Protein AF-A0A344UH27-F1 (afdb_monomer)

Secondary structure (DSSP, 8-state):
--HHHHHHHHTB------SS-PPTT--EEEEEEEEEEEEEEEEEEE---EEEETTEEE---EEEEEEEEEEEEEEEEEEESSEEEEE-SS-EEEEEGGGEEEEEE-SSSEEEEEETT-SSPPEEEESSS-HHHHHHHHHHHHTT--SSSBPPTTB-------SS-------B-

Organism: NCBI:txid2202141

Nearest PDB structures (foldseek):
  3peg-assembly1_A  TM=6.313E-01  e=7.452E-03  Homo sapiens
  3b07-assembly1_C  TM=1.790E-01  e=3.574E+00  Staphylococcus aureus subsp. aureus Mu50
  7vnj-assembly1_A  TM=1.643E-01  e=6.143E+00  Clostridioides difficile

Radius of gyration: 22.39 Å; Cα contacts (8 Å, |Δi|>4): 327; chains: 1; bounding box: 46×33×79 Å

Structure (mmCIF, N/CA/C/O backbone):
data_AF-A0A344UH27-F1
#
_entry.id   AF-A0A344UH27-F1
#
loop_
_atom_site.group_PDB
_atom_site.id
_atom_site.type_symbol
_atom_site.label_atom_id
_atom_site.label_alt_id
_atom_site.label_comp_id
_atom_site.label_asym_id
_atom_site.label_entity_id
_atom_site.label_seq_id
_atom_site.pdbx_PDB_ins_code
_atom_site.Cartn_x
_atom_site.Cartn_y
_atom_site.Cartn_z
_atom_site.occupancy
_atom_site.B_iso_or_equiv
_atom_site.auth_seq_id
_atom_site.auth_comp_id
_atom_site.auth_asym_id
_atom_site.auth_atom_id
_atom_site.pdbx_PDB_model_num
ATOM 1 N N . MET A 1 1 ? 10.523 -4.239 15.781 1.00 58.16 1 MET A N 1
ATOM 2 C CA . MET A 1 1 ? 9.046 -4.277 15.865 1.00 58.16 1 MET A CA 1
ATOM 3 C C . MET A 1 1 ? 8.554 -3.457 17.059 1.00 58.16 1 MET A C 1
ATOM 5 O O . MET A 1 1 ? 8.212 -4.021 18.090 1.00 58.16 1 MET A O 1
ATOM 9 N N . CYS A 1 2 ? 8.537 -2.127 16.939 1.00 78.56 2 CYS A N 1
ATOM 10 C CA . CYS A 1 2 ? 7.978 -1.240 17.974 1.00 78.56 2 CYS A CA 1
ATOM 11 C C . CYS A 1 2 ? 6.487 -0.937 17.746 1.00 78.56 2 CYS A C 1
ATOM 13 O O . CYS A 1 2 ? 5.779 -0.662 18.706 1.00 78.56 2 CYS A O 1
ATOM 15 N N . TYR A 1 3 ? 6.005 -1.063 16.502 1.00 88.25 3 TYR A N 1
ATOM 16 C CA . TYR A 1 3 ? 4.641 -0.698 16.105 1.00 88.25 3 TYR A CA 1
ATOM 17 C C . TYR A 1 3 ? 3.557 -1.478 16.863 1.00 88.25 3 TYR A C 1
ATOM 19 O O . TYR A 1 3 ? 2.776 -0.885 17.592 1.00 88.25 3 TYR A O 1
ATOM 27 N N . PHE A 1 4 ? 3.532 -2.813 16.771 1.00 88.44 4 PHE A N 1
ATOM 28 C CA . PHE A 1 4 ? 2.490 -3.606 17.441 1.00 88.44 4 PHE A CA 1
ATOM 29 C C . PHE A 1 4 ? 2.548 -3.517 18.969 1.00 88.44 4 PHE A C 1
ATOM 31 O O . PHE A 1 4 ? 1.508 -3.521 19.615 1.00 88.44 4 PHE A O 1
ATOM 38 N N . ARG A 1 5 ? 3.746 -3.347 19.548 1.00 87.62 5 ARG A N 1
ATOM 39 C CA . ARG A 1 5 ? 3.885 -3.069 20.984 1.00 87.62 5 ARG A CA 1
ATOM 40 C C . ARG A 1 5 ? 3.251 -1.725 21.349 1.00 87.62 5 ARG A C 1
ATOM 42 O O . ARG A 1 5 ? 2.595 -1.631 22.375 1.00 87.62 5 ARG A O 1
ATOM 49 N N . GLN A 1 6 ? 3.438 -0.694 20.525 1.00 89.44 6 GLN A N 1
ATOM 50 C CA . GLN A 1 6 ? 2.772 0.590 20.724 1.00 89.44 6 GLN A CA 1
ATOM 51 C C . GLN A 1 6 ? 1.252 0.431 20.645 1.00 89.44 6 GLN A C 1
ATOM 53 O O . GLN A 1 6 ? 0.578 0.900 21.550 1.00 89.44 6 GLN A O 1
ATOM 58 N N . VAL A 1 7 ? 0.743 -0.271 19.628 1.00 91.12 7 VAL A N 1
ATOM 59 C CA . VAL A 1 7 ? -0.697 -0.512 19.440 1.00 91.12 7 VAL A CA 1
ATOM 60 C C . VAL A 1 7 ? -1.316 -1.247 20.631 1.00 91.12 7 VAL A C 1
ATOM 62 O O . VAL A 1 7 ? -2.374 -0.842 21.109 1.00 91.12 7 VAL A O 1
ATOM 65 N N . ASP A 1 8 ? -0.658 -2.293 21.141 1.00 88.62 8 ASP A N 1
ATOM 66 C CA . ASP A 1 8 ? -1.153 -3.025 22.312 1.00 88.62 8 ASP A CA 1
ATOM 67 C C . ASP A 1 8 ? -1.111 -2.161 23.583 1.00 88.62 8 ASP A C 1
ATOM 69 O O . ASP A 1 8 ? -2.087 -2.118 24.331 1.00 88.62 8 ASP A O 1
ATOM 73 N N . ASN A 1 9 ? -0.040 -1.381 23.780 1.00 89.19 9 ASN A N 1
ATOM 74 C CA . ASN A 1 9 ? 0.083 -0.465 24.916 1.00 89.19 9 ASN A CA 1
ATOM 75 C C . ASN A 1 9 ? -0.977 0.648 24.898 1.00 89.19 9 ASN A C 1
ATOM 77 O O . ASN A 1 9 ? -1.538 0.974 25.941 1.00 89.19 9 ASN A O 1
ATOM 81 N N . SER A 1 10 ? -1.246 1.251 23.735 1.00 91.94 10 SER A N 1
ATOM 82 C CA . SER A 1 10 ? -2.253 2.310 23.588 1.00 91.94 10 SER A CA 1
ATOM 83 C C . SER A 1 10 ? -3.673 1.779 23.431 1.00 91.94 10 SER A C 1
ATOM 85 O O . SER A 1 10 ? -4.604 2.581 23.386 1.00 91.94 10 SER A O 1
ATOM 87 N N . ARG A 1 11 ? -3.847 0.455 23.309 1.00 92.94 11 ARG A N 1
ATOM 88 C CA . ARG A 1 11 ? -5.125 -0.202 22.985 1.00 92.94 11 ARG A CA 1
ATOM 89 C C . ARG A 1 11 ? -5.796 0.392 21.742 1.00 92.94 11 ARG A C 1
ATOM 91 O O . ARG A 1 11 ? -7.018 0.401 21.618 1.00 92.94 11 ARG A O 1
ATOM 98 N N . ALA A 1 12 ? -4.989 0.901 20.816 1.00 93.38 12 ALA A N 1
ATOM 99 C CA . ALA A 1 12 ? -5.460 1.566 19.613 1.00 93.38 12 ALA A CA 1
ATOM 100 C C . ALA A 1 12 ? -4.374 1.608 18.540 1.00 93.38 12 ALA A C 1
ATOM 102 O O . ALA A 1 12 ? -3.212 1.892 18.838 1.00 93.38 12 ALA A O 1
ATOM 103 N N . PHE A 1 13 ? -4.768 1.400 17.287 1.00 93.88 13 PHE A N 1
ATOM 104 C CA . PHE A 1 13 ? -3.965 1.778 16.134 1.00 93.88 13 PHE A CA 1
ATOM 105 C C . PHE A 1 13 ? -3.741 3.298 16.123 1.00 93.88 13 PHE A C 1
ATOM 107 O O . PHE A 1 13 ? -4.604 4.056 16.589 1.00 93.88 13 PHE A O 1
ATOM 114 N N . PRO A 1 14 ? -2.590 3.764 15.606 1.00 91.81 14 PRO A N 1
ATOM 115 C CA . PRO A 1 14 ? -2.378 5.188 15.400 1.00 91.81 14 PRO A CA 1
ATOM 116 C C . PRO A 1 14 ? -3.461 5.747 14.474 1.00 91.81 14 PRO A C 1
ATOM 118 O O . PRO A 1 14 ? -4.012 5.027 13.647 1.00 91.81 14 PRO A O 1
ATOM 121 N N . ASP A 1 15 ? -3.756 7.032 14.638 1.00 91.88 15 ASP A N 1
ATOM 122 C CA . ASP A 1 15 ? -4.641 7.782 13.748 1.00 91.88 15 ASP A CA 1
ATOM 123 C C . ASP A 1 15 ? -3.782 8.781 12.979 1.00 91.88 15 ASP A C 1
ATOM 125 O O . ASP A 1 15 ? -3.621 9.939 13.369 1.00 91.88 15 ASP A O 1
ATOM 129 N N . VAL A 1 16 ? -3.082 8.263 11.970 1.00 94.62 16 VAL A N 1
ATOM 130 C CA . VAL A 1 16 ? -2.138 9.050 11.175 1.00 94.62 16 VAL A CA 1
ATOM 131 C C . VAL A 1 16 ? -2.943 9.989 10.272 1.00 94.62 16 VAL A C 1
ATOM 133 O O . VAL A 1 16 ? -3.790 9.506 9.520 1.00 94.62 16 VAL A O 1
ATOM 136 N N . PRO A 1 17 ? -2.710 11.314 10.308 1.00 94.31 17 PRO A N 1
ATOM 137 C CA . PRO A 1 17 ? -3.395 12.239 9.416 1.00 94.31 17 PRO A CA 1
ATOM 138 C C . PRO A 1 17 ? -2.892 12.028 7.986 1.00 94.31 17 PRO A C 1
ATOM 140 O O . PRO A 1 17 ? -1.739 12.317 7.687 1.00 94.31 17 PRO A O 1
ATOM 143 N N . LEU A 1 18 ? -3.755 11.521 7.106 1.00 95.62 18 LEU A N 1
ATOM 144 C CA . LEU A 1 18 ? -3.414 11.254 5.708 1.00 95.62 18 LEU A CA 1
ATOM 145 C C . LEU A 1 18 ? -4.028 12.316 4.785 1.00 95.62 18 LEU A C 1
ATOM 147 O O . LEU A 1 18 ? -5.160 12.744 5.025 1.00 95.62 18 LEU A O 1
ATOM 151 N N . PRO A 1 19 ? -3.357 12.693 3.681 1.00 94.75 19 PRO A N 1
ATOM 152 C CA . PRO A 1 19 ? -3.883 13.609 2.665 1.00 94.75 19 PRO A CA 1
ATOM 153 C C . PRO A 1 19 ? -4.924 12.919 1.759 1.00 94.75 19 PRO A C 1
ATOM 155 O O . PRO A 1 19 ? -4.830 12.925 0.531 1.00 94.75 19 PRO A O 1
ATOM 158 N N . LEU A 1 20 ? -5.919 12.277 2.369 1.00 94.50 20 LEU A N 1
ATOM 159 C CA . LEU A 1 20 ? -6.963 11.500 1.713 1.00 94.50 20 LEU A CA 1
ATOM 160 C C . LEU A 1 20 ? -8.343 11.973 2.161 1.00 94.50 20 LEU A C 1
ATOM 162 O O . LEU A 1 20 ? -8.575 12.282 3.326 1.00 94.50 20 LEU A O 1
ATOM 166 N N . ASN A 1 21 ? -9.303 11.921 1.239 1.00 94.31 21 ASN A N 1
ATOM 167 C CA . ASN A 1 21 ? -10.713 12.019 1.599 1.00 94.31 21 ASN A CA 1
ATOM 168 C C . ASN A 1 21 ? -11.149 10.695 2.241 1.00 94.31 21 ASN A C 1
ATOM 170 O O . ASN A 1 21 ? -11.414 9.71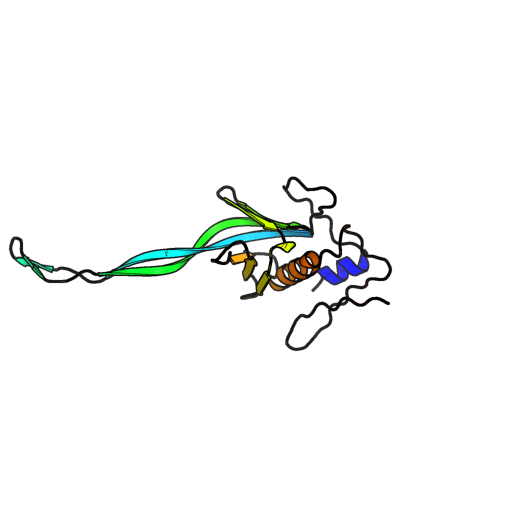4 1.530 1.00 94.31 21 ASN A O 1
ATOM 174 N N . MET A 1 22 ? -11.166 10.673 3.573 1.00 93.88 22 MET A N 1
ATOM 175 C CA . MET A 1 22 ? -11.478 9.495 4.383 1.00 93.88 22 MET A CA 1
ATOM 176 C C . MET A 1 22 ? -12.958 9.115 4.270 1.00 93.88 22 MET A C 1
ATOM 178 O O . MET A 1 22 ? -13.846 9.968 4.274 1.00 93.88 22 MET A O 1
ATOM 182 N N . GLN A 1 23 ? -13.226 7.819 4.146 1.00 91.62 23 GLN A N 1
ATOM 183 C CA . GLN A 1 23 ? -14.573 7.257 4.186 1.00 91.62 23 GLN A CA 1
ATOM 184 C C . GLN A 1 23 ? -15.068 7.137 5.634 1.00 91.62 23 GLN A C 1
ATOM 186 O O . GLN A 1 23 ? -14.288 7.157 6.583 1.00 91.62 23 GLN A O 1
ATOM 191 N N . ALA A 1 24 ? -16.377 6.957 5.820 1.00 89.69 24 ALA A N 1
ATOM 192 C CA . ALA A 1 24 ? -16.934 6.699 7.146 1.00 89.69 24 ALA A CA 1
ATOM 193 C C . ALA A 1 24 ? -16.289 5.448 7.780 1.00 89.69 24 ALA A C 1
ATOM 195 O O . ALA A 1 24 ? -16.194 4.395 7.137 1.00 89.69 24 ALA A O 1
ATOM 196 N N . GLY A 1 25 ? -15.822 5.574 9.027 1.00 89.81 25 GLY A N 1
ATOM 197 C CA . GLY A 1 25 ? -15.101 4.512 9.747 1.00 89.81 25 GLY A CA 1
ATOM 198 C C . GLY A 1 25 ? -13.738 4.145 9.141 1.00 89.81 25 GLY A C 1
ATOM 199 O O . GLY A 1 25 ? -13.204 3.075 9.423 1.00 89.81 25 GLY A O 1
ATOM 200 N N . GLU A 1 26 ? -13.200 4.972 8.243 1.00 94.56 26 GLU A N 1
ATOM 201 C CA . GLU A 1 26 ? -11.828 4.846 7.757 1.00 94.56 26 GLU A CA 1
ATOM 202 C C . GLU A 1 26 ? -10.895 5.665 8.653 1.00 94.56 26 GLU A C 1
ATOM 204 O O . GLU A 1 26 ? -11.194 6.819 8.959 1.00 94.56 26 GLU A O 1
ATOM 209 N N . PHE A 1 27 ? -9.759 5.092 9.043 1.00 95.12 27 PHE A N 1
ATOM 210 C CA . PHE A 1 27 ? -8.712 5.790 9.792 1.00 95.12 27 PHE A CA 1
ATOM 211 C C . PHE A 1 27 ? -7.332 5.508 9.195 1.00 95.12 27 PHE A C 1
ATOM 213 O O . PHE A 1 27 ? -7.116 4.482 8.538 1.00 95.12 27 PHE A O 1
ATOM 220 N N . GLY A 1 28 ? -6.410 6.452 9.373 1.00 95.94 28 GLY A N 1
ATOM 221 C CA . GLY A 1 28 ? -5.063 6.360 8.818 1.00 95.94 28 GLY A CA 1
ATOM 222 C C . GLY A 1 28 ? -4.153 5.519 9.701 1.00 95.94 28 GLY A C 1
ATOM 223 O O . GLY A 1 28 ? -4.102 5.721 10.906 1.00 95.94 28 GLY A O 1
ATOM 224 N N . VAL A 1 29 ? -3.421 4.581 9.105 1.00 95.38 29 VAL A N 1
ATOM 225 C CA . VAL A 1 29 ? -2.593 3.597 9.823 1.00 95.38 29 VAL A CA 1
ATOM 226 C C . VAL A 1 29 ? -1.113 3.947 9.723 1.00 95.38 29 VAL A C 1
ATOM 228 O O . VAL A 1 29 ? -0.388 3.877 10.717 1.00 95.38 29 VAL A O 1
ATOM 231 N N . ILE A 1 30 ? -0.652 4.280 8.515 1.00 95.50 30 ILE A N 1
ATOM 232 C CA . ILE A 1 30 ? 0.735 4.659 8.242 1.00 95.50 30 ILE A CA 1
ATOM 233 C C . ILE A 1 30 ? 0.831 5.433 6.924 1.00 95.50 30 ILE A C 1
ATOM 235 O O . ILE A 1 30 ? 0.097 5.165 5.971 1.00 95.50 30 ILE A O 1
ATOM 239 N N . GLU A 1 31 ? 1.768 6.371 6.878 1.00 96.12 31 GLU A N 1
ATOM 240 C CA . GLU A 1 31 ? 2.233 7.041 5.667 1.00 96.12 31 GLU A CA 1
ATOM 241 C C . GLU A 1 31 ? 3.726 6.755 5.510 1.00 96.12 31 GLU A C 1
ATOM 243 O O . GLU A 1 31 ? 4.478 6.785 6.487 1.00 96.12 31 GLU A O 1
ATOM 248 N N . THR A 1 32 ? 4.167 6.450 4.293 1.00 95.94 32 THR A N 1
ATOM 249 C CA . THR A 1 32 ? 5.590 6.266 4.003 1.00 95.94 32 THR A CA 1
ATOM 250 C C . THR A 1 32 ? 5.920 6.691 2.578 1.00 95.94 32 THR A C 1
ATOM 252 O O . THR A 1 32 ? 5.115 6.496 1.663 1.00 95.94 32 THR A O 1
ATOM 255 N N . GLY A 1 33 ? 7.109 7.263 2.379 1.00 96.75 33 GLY A N 1
ATOM 256 C CA . GLY A 1 33 ? 7.639 7.533 1.046 1.00 96.75 33 GLY A CA 1
ATOM 257 C C . GLY A 1 33 ? 7.803 6.230 0.265 1.00 96.75 33 GLY A C 1
ATOM 258 O O . GLY A 1 33 ? 8.330 5.245 0.789 1.00 96.75 33 GLY A O 1
ATOM 259 N N . ALA A 1 34 ? 7.328 6.214 -0.978 1.00 97.06 34 ALA A N 1
ATOM 260 C CA . ALA A 1 34 ? 7.338 5.024 -1.811 1.00 97.06 34 ALA A CA 1
ATOM 261 C C . ALA A 1 34 ? 7.600 5.332 -3.289 1.00 97.06 34 ALA A C 1
ATOM 263 O O . ALA A 1 34 ? 7.137 6.335 -3.832 1.00 97.06 34 ALA A O 1
ATOM 264 N N . THR A 1 35 ? 8.255 4.397 -3.966 1.00 97.06 35 THR A N 1
ATOM 265 C CA . THR A 1 35 ? 8.360 4.348 -5.423 1.00 97.06 35 THR A CA 1
ATOM 266 C C . THR A 1 35 ? 7.466 3.236 -5.946 1.00 97.06 35 THR A C 1
ATOM 268 O O . THR A 1 35 ? 7.526 2.086 -5.502 1.00 97.06 35 THR A O 1
ATOM 271 N N . LEU A 1 36 ? 6.619 3.579 -6.911 1.00 96.31 36 LEU A N 1
ATOM 272 C CA . LEU A 1 36 ? 5.791 2.627 -7.626 1.00 96.31 36 LEU A CA 1
ATOM 273 C C . LEU A 1 36 ? 6.556 2.083 -8.832 1.00 96.31 36 LEU A C 1
ATOM 275 O O . LEU A 1 36 ? 6.924 2.837 -9.731 1.00 96.31 36 LEU A O 1
ATOM 279 N N . TYR A 1 37 ? 6.647 0.765 -8.925 1.00 94.81 37 TYR A N 1
ATOM 280 C CA . TYR A 1 37 ? 7.172 0.045 -10.074 1.00 94.81 37 TYR A CA 1
ATOM 281 C C . TYR A 1 37 ? 6.076 -0.748 -10.788 1.00 94.81 37 TYR A C 1
ATOM 283 O O . TYR A 1 37 ? 5.040 -1.119 -10.226 1.00 94.81 37 TYR A O 1
ATOM 291 N N . GLY A 1 38 ? 6.322 -1.032 -12.061 1.00 90.88 38 GLY A N 1
ATOM 292 C CA . GLY A 1 38 ? 5.538 -1.995 -12.820 1.00 90.88 38 GLY A CA 1
ATOM 293 C C . GLY A 1 38 ? 6.263 -2.447 -14.076 1.00 90.88 38 GLY A C 1
ATOM 294 O O . GLY A 1 38 ? 7.216 -1.812 -14.533 1.00 90.88 38 GLY A O 1
ATOM 295 N N . TYR A 1 39 ? 5.798 -3.559 -14.632 1.00 87.38 39 TYR A N 1
ATOM 296 C CA . TYR A 1 39 ? 6.354 -4.107 -15.859 1.00 87.38 39 TYR A CA 1
ATOM 297 C C . TYR A 1 39 ? 5.927 -3.273 -17.068 1.00 87.38 39 TYR A C 1
ATOM 299 O O . TYR A 1 39 ? 4.743 -2.978 -17.262 1.00 87.38 39 TYR A O 1
ATOM 307 N N . ARG A 1 40 ? 6.902 -2.888 -17.891 1.00 83.38 40 ARG A N 1
ATOM 308 C CA . ARG A 1 40 ? 6.682 -2.277 -19.203 1.00 83.38 40 ARG A CA 1
ATOM 309 C C . ARG A 1 40 ? 7.487 -3.022 -20.258 1.00 83.38 40 ARG A C 1
ATOM 311 O O . ARG A 1 40 ? 8.630 -3.403 -20.018 1.00 83.38 40 ARG A O 1
ATOM 318 N N . LYS A 1 41 ? 6.906 -3.148 -21.452 1.00 82.50 41 LYS A N 1
ATOM 319 C CA . LYS A 1 41 ? 7.620 -3.656 -22.625 1.00 82.50 41 LYS A CA 1
ATOM 320 C C . LYS A 1 41 ? 8.713 -2.674 -23.026 1.00 82.50 41 LYS A C 1
ATOM 322 O O . LYS A 1 41 ? 8.420 -1.534 -23.387 1.00 82.50 41 LYS A O 1
ATOM 327 N N . GLN A 1 42 ? 9.955 -3.133 -23.007 1.00 81.25 42 GLN A N 1
ATOM 328 C CA . GLN A 1 42 ? 11.106 -2.440 -23.567 1.00 81.25 42 GLN A CA 1
ATOM 329 C C . GLN A 1 42 ? 11.546 -3.165 -24.839 1.00 81.25 42 GLN A C 1
ATOM 331 O O . GLN A 1 42 ? 11.612 -4.392 -24.887 1.00 81.25 42 GLN A O 1
ATOM 336 N N . SER A 1 43 ? 11.780 -2.402 -25.906 1.00 80.94 43 SER A N 1
ATOM 337 C CA . SER A 1 43 ? 12.242 -2.935 -27.186 1.00 80.94 43 SER A CA 1
ATOM 338 C C . SER A 1 43 ? 13.681 -2.526 -27.433 1.00 80.94 43 SER A C 1
ATOM 340 O O . SER A 1 43 ? 13.991 -1.338 -27.380 1.00 80.94 43 SER A O 1
ATOM 342 N N . TYR A 1 44 ? 14.512 -3.489 -27.807 1.00 80.00 44 TYR A N 1
ATOM 343 C CA . TYR A 1 44 ? 15.881 -3.249 -28.239 1.00 80.00 44 TYR A CA 1
ATOM 344 C C . TYR A 1 44 ? 16.058 -3.750 -29.663 1.00 80.00 44 TYR A C 1
ATOM 346 O O . TYR A 1 44 ? 15.498 -4.777 -30.059 1.00 80.00 44 TYR A O 1
ATOM 354 N N . HIS A 1 45 ? 16.816 -2.990 -30.445 1.00 77.31 45 HIS A N 1
ATOM 355 C CA . HIS A 1 45 ? 17.214 -3.400 -31.777 1.00 77.31 45 HIS A CA 1
ATOM 356 C C . HIS A 1 45 ? 18.580 -4.067 -31.673 1.00 77.31 45 HIS A C 1
ATOM 358 O O . HIS A 1 45 ? 19.534 -3.455 -31.194 1.00 77.31 45 HIS A O 1
ATOM 364 N N . VAL A 1 46 ? 18.662 -5.322 -32.092 1.00 78.81 46 VAL A N 1
ATOM 365 C CA . VAL A 1 46 ? 19.909 -6.083 -32.141 1.00 78.81 46 VAL A CA 1
ATOM 366 C C . VAL A 1 46 ? 20.254 -6.407 -33.586 1.00 78.81 46 VAL A C 1
ATOM 368 O O . VAL A 1 46 ? 19.372 -6.560 -34.431 1.00 78.81 46 VAL A O 1
ATOM 371 N N . GLY A 1 47 ? 21.550 -6.496 -33.865 1.00 76.56 47 GLY A N 1
ATOM 372 C CA . GLY A 1 47 ? 22.071 -6.629 -35.221 1.00 76.56 47 GLY A CA 1
ATOM 373 C C . GLY A 1 47 ? 22.423 -5.282 -35.851 1.00 76.56 47 GLY A C 1
ATOM 374 O O . GLY A 1 47 ? 21.997 -4.216 -35.404 1.00 76.56 47 GLY A O 1
ATOM 375 N N . GLY A 1 48 ? 23.249 -5.342 -36.887 1.00 75.06 48 GLY A N 1
ATOM 376 C CA . GLY A 1 48 ? 23.741 -4.182 -37.615 1.00 75.06 48 GLY A CA 1
ATOM 377 C C . GLY A 1 48 ? 23.792 -4.495 -39.100 1.00 75.06 48 GLY A C 1
ATOM 378 O O . GLY A 1 48 ? 24.069 -5.627 -39.495 1.00 75.06 48 GLY A O 1
ATOM 379 N N . ALA A 1 49 ? 23.509 -3.488 -39.919 1.00 78.88 49 ALA A N 1
ATOM 380 C CA . ALA A 1 49 ? 23.669 -3.570 -41.360 1.00 78.88 49 ALA A CA 1
ATOM 381 C C . ALA A 1 49 ? 24.849 -2.693 -41.768 1.00 78.88 49 ALA A C 1
ATOM 383 O O . ALA A 1 49 ? 24.880 -1.499 -41.464 1.00 78.88 49 ALA A O 1
ATOM 384 N N . VAL A 1 50 ? 25.817 -3.283 -42.463 1.00 76.75 50 VAL A N 1
ATOM 385 C CA . VAL A 1 50 ? 26.963 -2.557 -43.007 1.00 76.75 50 VAL A CA 1
ATOM 386 C C . VAL A 1 50 ? 26.716 -2.320 -44.489 1.00 76.75 50 VAL A C 1
ATOM 388 O O . VAL A 1 50 ? 26.328 -3.223 -45.234 1.00 76.75 50 VAL A O 1
ATOM 391 N N . ARG A 1 51 ? 26.920 -1.078 -44.929 1.00 80.75 51 ARG A N 1
ATOM 392 C CA . ARG A 1 51 ? 26.822 -0.724 -46.342 1.00 80.75 51 ARG A CA 1
ATOM 393 C C . ARG A 1 51 ? 28.090 -1.185 -47.053 1.00 80.75 51 ARG A C 1
ATOM 395 O O . ARG A 1 51 ? 29.159 -0.643 -46.798 1.00 80.75 51 ARG A O 1
ATOM 402 N N . VAL A 1 52 ? 27.961 -2.157 -47.948 1.00 85.38 52 VAL A N 1
ATOM 403 C CA . VAL A 1 52 ? 29.102 -2.737 -48.682 1.00 85.38 52 VAL A CA 1
ATOM 404 C C . VAL A 1 52 ? 29.261 -2.146 -50.081 1.00 85.38 52 VAL A C 1
ATOM 406 O O . VAL A 1 52 ? 30.354 -2.149 -50.633 1.00 85.38 52 VAL A O 1
ATOM 409 N N . ALA A 1 53 ? 28.190 -1.586 -50.649 1.00 82.00 53 ALA A N 1
ATOM 410 C CA . ALA A 1 53 ? 28.236 -0.885 -51.927 1.00 82.00 53 ALA A CA 1
ATOM 411 C C . ALA A 1 53 ? 27.160 0.207 -52.010 1.00 82.00 53 ALA A C 1
ATOM 413 O O . ALA A 1 53 ? 26.328 0.397 -51.112 1.00 82.00 53 ALA A O 1
ATOM 414 N N . ARG A 1 54 ? 27.158 0.961 -53.112 1.00 79.50 54 ARG A N 1
ATOM 415 C CA . ARG A 1 54 ? 26.197 2.041 -53.353 1.00 79.50 54 ARG A CA 1
ATOM 416 C C . ARG A 1 54 ? 24.777 1.462 -53.482 1.00 79.50 54 ARG A C 1
ATOM 418 O O . ARG A 1 54 ? 24.362 1.046 -54.549 1.00 79.50 54 ARG A O 1
ATOM 425 N N . GLY A 1 55 ? 24.055 1.427 -52.361 1.00 74.31 55 GLY A N 1
ATOM 426 C CA . GLY A 1 55 ? 22.679 0.919 -52.282 1.00 74.31 55 GLY A CA 1
ATOM 427 C C . GLY A 1 55 ? 22.555 -0.521 -51.774 1.00 74.31 55 GLY A C 1
ATOM 428 O O . GLY A 1 55 ? 21.437 -0.982 -51.588 1.00 74.31 55 GLY A O 1
ATOM 429 N N . VAL A 1 56 ? 23.670 -1.209 -51.494 1.00 74.50 56 VAL A N 1
ATOM 430 C CA . VAL A 1 56 ? 23.664 -2.586 -50.975 1.00 74.50 56 VAL A CA 1
ATOM 431 C C . VAL A 1 56 ? 24.101 -2.591 -49.515 1.00 74.50 56 VAL A C 1
ATOM 433 O O . VAL A 1 56 ? 25.206 -2.151 -49.179 1.00 74.50 56 VAL A O 1
ATOM 436 N N . TYR A 1 57 ? 23.222 -3.106 -48.662 1.00 79.75 57 TYR A N 1
ATOM 437 C CA . TYR A 1 57 ? 23.452 -3.329 -47.241 1.00 79.75 57 TYR A CA 1
ATOM 438 C C . TYR A 1 57 ? 23.498 -4.833 -46.983 1.00 79.75 57 TYR A C 1
ATOM 440 O O . TYR A 1 57 ? 22.654 -5.568 -47.491 1.00 79.75 57 TYR A O 1
ATOM 448 N N . VAL A 1 58 ? 24.474 -5.282 -46.197 1.00 76.19 58 VAL A N 1
ATOM 449 C CA . VAL A 1 58 ? 24.565 -6.667 -45.729 1.00 76.19 58 VAL A CA 1
ATOM 450 C C . VAL A 1 58 ? 24.460 -6.657 -44.212 1.00 76.19 58 VAL A C 1
ATOM 452 O O . VAL A 1 58 ? 25.191 -5.940 -43.528 1.00 76.19 58 VAL A O 1
ATOM 455 N N . GLY A 1 59 ? 23.510 -7.433 -43.702 1.00 76.19 59 GLY A N 1
ATOM 456 C CA . GLY A 1 59 ? 23.202 -7.544 -42.283 1.00 76.19 59 GLY A CA 1
ATOM 457 C C . GLY A 1 59 ? 21.698 -7.573 -42.036 1.00 76.19 59 GLY A C 1
ATOM 458 O O . GLY A 1 59 ? 20.904 -7.144 -42.873 1.00 76.19 59 GLY A O 1
ATOM 459 N N . GLY A 1 60 ? 21.314 -8.112 -40.885 1.00 74.19 60 GLY A N 1
ATOM 460 C CA . GLY A 1 60 ? 19.932 -8.208 -40.436 1.00 74.19 60 GLY A CA 1
ATOM 461 C C . GLY A 1 60 ? 19.782 -7.531 -39.082 1.00 74.19 60 GLY A C 1
ATOM 462 O O . GLY A 1 60 ? 20.660 -7.637 -38.227 1.00 74.19 60 GLY A O 1
ATOM 463 N N . GLY A 1 61 ? 18.676 -6.818 -38.910 1.00 76.25 61 GLY A N 1
ATOM 464 C CA . GLY A 1 61 ? 18.257 -6.272 -37.630 1.00 76.25 61 GLY A CA 1
ATOM 465 C C . GLY A 1 61 ? 17.042 -7.028 -37.120 1.00 76.25 61 GLY A C 1
ATOM 466 O O . GLY A 1 61 ? 16.110 -7.271 -37.885 1.00 76.25 61 GLY A O 1
ATOM 467 N N . GLN A 1 62 ? 17.036 -7.384 -35.841 1.00 78.62 62 GLN A N 1
ATOM 468 C CA . GLN A 1 62 ? 15.871 -7.945 -35.173 1.00 78.62 62 GLN A CA 1
ATOM 469 C C . GLN A 1 62 ? 15.477 -7.052 -34.002 1.00 78.62 62 GLN A C 1
ATOM 471 O O . GLN A 1 62 ? 16.311 -6.590 -33.223 1.00 78.62 62 GLN A O 1
ATOM 476 N N . ARG A 1 63 ? 14.172 -6.826 -33.860 1.00 76.56 63 ARG A N 1
ATOM 477 C CA . ARG A 1 63 ? 13.607 -6.164 -32.689 1.00 76.56 63 ARG A CA 1
ATOM 478 C C . ARG A 1 63 ? 13.247 -7.221 -31.650 1.00 76.56 63 ARG A C 1
ATOM 480 O O . ARG A 1 63 ? 12.402 -8.072 -31.915 1.00 76.56 63 ARG A O 1
ATOM 487 N N . ILE A 1 64 ? 13.862 -7.147 -30.476 1.00 82.56 64 ILE A N 1
ATOM 488 C CA . ILE A 1 64 ? 13.529 -7.988 -29.321 1.00 82.56 64 ILE A CA 1
ATOM 489 C C . ILE A 1 64 ? 12.724 -7.138 -28.340 1.00 82.56 64 ILE A C 1
ATOM 491 O O . ILE A 1 64 ? 13.101 -6.003 -28.052 1.00 82.56 64 ILE A O 1
ATOM 495 N N . SER A 1 65 ? 11.608 -7.672 -27.844 1.00 80.19 65 SER A N 1
ATOM 496 C CA . SER A 1 65 ? 10.806 -7.044 -26.791 1.00 80.19 65 SER A CA 1
ATOM 497 C C . SER A 1 65 ? 10.922 -7.865 -25.514 1.00 80.19 65 SER A C 1
ATOM 499 O O . SER A 1 65 ? 10.645 -9.061 -25.540 1.00 80.19 65 SER A O 1
ATOM 501 N N . VAL A 1 66 ? 11.281 -7.218 -24.410 1.00 82.75 66 VAL A N 1
ATOM 502 C CA . VAL A 1 66 ? 11.359 -7.817 -23.071 1.00 82.75 66 VAL A CA 1
ATOM 503 C C . VAL A 1 66 ? 10.486 -7.029 -22.102 1.00 82.75 66 VAL A C 1
ATOM 505 O O . VAL A 1 66 ? 10.348 -5.813 -22.242 1.00 82.75 66 VAL A O 1
ATOM 508 N N . ASP A 1 67 ? 9.880 -7.709 -21.133 1.00 81.69 67 ASP A N 1
ATOM 509 C CA . ASP A 1 67 ? 9.189 -7.042 -20.031 1.00 81.69 67 ASP A CA 1
ATOM 510 C C . ASP A 1 67 ? 10.216 -6.668 -18.962 1.00 81.69 67 ASP A C 1
ATOM 512 O O . ASP A 1 67 ? 10.878 -7.531 -18.390 1.00 81.69 67 ASP A O 1
ATOM 516 N N . ALA A 1 68 ? 10.361 -5.370 -18.705 1.00 84.56 68 ALA A N 1
ATOM 517 C CA . ALA A 1 68 ? 11.308 -4.840 -17.736 1.00 84.56 68 ALA A CA 1
ATOM 518 C C . ALA A 1 68 ? 10.570 -4.138 -16.596 1.00 84.56 68 ALA A C 1
ATOM 520 O O . ALA A 1 68 ? 9.629 -3.364 -16.820 1.00 84.56 68 ALA A O 1
ATOM 521 N N . LEU A 1 69 ? 11.021 -4.382 -15.366 1.00 88.44 69 LEU A N 1
ATOM 522 C CA . LEU A 1 69 ? 10.537 -3.648 -14.206 1.00 88.44 69 LEU A CA 1
ATOM 523 C C . LEU A 1 69 ? 11.054 -2.209 -14.282 1.00 88.44 69 LEU A C 1
ATOM 525 O O . LEU A 1 69 ? 12.258 -1.976 -14.325 1.00 88.44 69 LEU A O 1
ATOM 529 N N . THR A 1 70 ? 10.144 -1.240 -14.334 1.00 90.56 70 THR A N 1
ATOM 530 C CA . THR A 1 70 ? 10.494 0.178 -14.491 1.00 90.56 70 THR A CA 1
ATOM 531 C C . THR A 1 70 ? 9.849 0.998 -13.379 1.00 90.56 70 THR A C 1
ATOM 533 O O . THR A 1 70 ? 8.696 0.739 -13.023 1.00 90.56 70 THR A O 1
ATOM 536 N N . SER A 1 71 ? 10.570 1.997 -12.852 1.00 93.25 71 SER A N 1
ATOM 537 C CA . SER A 1 71 ? 9.967 3.002 -11.969 1.00 93.25 71 SER A CA 1
ATOM 538 C C . SER A 1 71 ? 8.905 3.781 -12.745 1.00 93.25 71 SER A C 1
ATOM 540 O O . SER A 1 71 ? 9.130 4.226 -13.873 1.00 93.25 71 SER A O 1
ATOM 542 N N . LEU A 1 72 ? 7.711 3.874 -12.171 1.00 93.25 72 LEU A N 1
ATOM 543 C CA . LEU A 1 72 ? 6.559 4.534 -12.772 1.00 93.25 72 LEU A CA 1
ATOM 544 C C . LEU A 1 72 ? 6.311 5.910 -12.167 1.00 93.25 72 LEU A C 1
ATOM 546 O O . LEU A 1 72 ? 5.855 6.787 -12.895 1.00 93.25 72 LEU A O 1
ATOM 550 N N . ALA A 1 73 ? 6.521 6.060 -10.859 1.00 95.44 73 ALA A N 1
ATOM 551 C CA . ALA A 1 73 ? 6.403 7.325 -10.145 1.00 95.44 73 ALA A CA 1
ATOM 552 C C . ALA A 1 73 ? 6.955 7.202 -8.719 1.00 95.44 73 ALA A C 1
ATOM 554 O O . ALA A 1 73 ? 6.778 6.164 -8.082 1.00 95.44 73 ALA A O 1
ATOM 555 N N . ASP A 1 74 ? 7.492 8.303 -8.203 1.00 96.81 74 ASP A N 1
ATOM 556 C CA . ASP A 1 74 ? 7.816 8.482 -6.786 1.00 96.81 74 ASP A CA 1
ATOM 557 C C . ASP A 1 74 ? 6.693 9.251 -6.085 1.00 96.81 74 ASP A C 1
ATOM 559 O O . ASP A 1 74 ? 6.070 10.138 -6.677 1.00 96.81 74 ASP A O 1
ATOM 563 N N . GLY A 1 75 ? 6.399 8.899 -4.839 1.00 96.50 75 GLY A N 1
ATOM 564 C CA . GLY A 1 75 ? 5.293 9.471 -4.083 1.00 96.50 75 GLY A CA 1
ATOM 565 C C . GLY A 1 75 ? 5.223 8.940 -2.656 1.00 96.50 75 GLY A C 1
ATOM 566 O O . GLY A 1 75 ? 6.241 8.605 -2.055 1.00 96.50 75 GLY A O 1
ATOM 567 N N . ALA A 1 76 ? 4.011 8.856 -2.117 1.00 96.88 76 ALA A N 1
ATOM 568 C CA . ALA A 1 76 ? 3.749 8.323 -0.787 1.00 96.88 76 ALA A CA 1
ATOM 569 C C . ALA A 1 76 ? 2.712 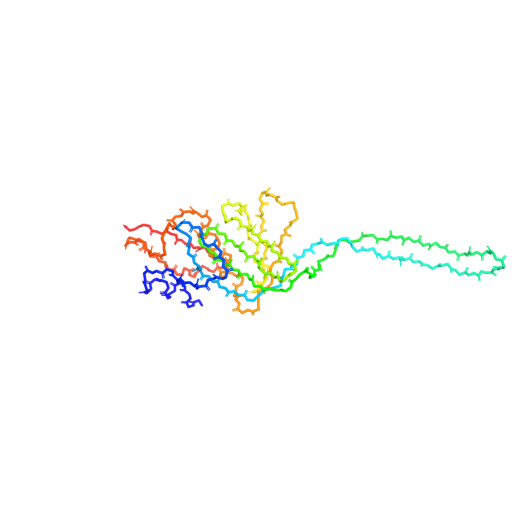7.200 -0.845 1.00 96.88 76 ALA A C 1
ATO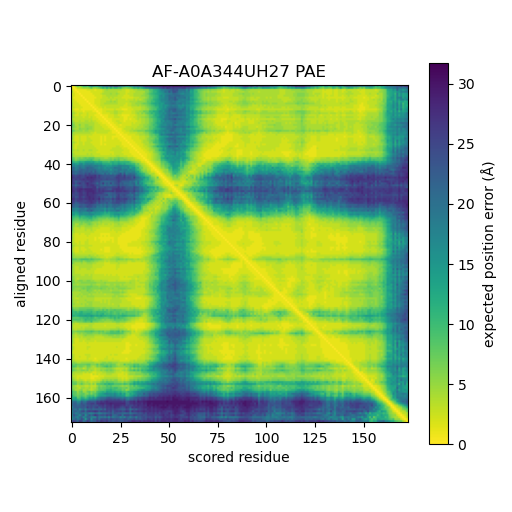M 571 O O . ALA A 1 76 ? 1.685 7.308 -1.525 1.00 96.88 76 ALA A O 1
ATOM 572 N N . LEU A 1 77 ? 2.972 6.123 -0.109 1.00 97.19 77 LEU A N 1
ATOM 573 C CA . LEU A 1 77 ? 2.003 5.075 0.157 1.00 97.19 77 LEU A CA 1
ATOM 574 C C . LEU A 1 77 ? 1.289 5.376 1.477 1.00 97.19 77 LEU A C 1
ATOM 576 O O . LEU A 1 77 ? 1.894 5.399 2.546 1.00 97.19 77 LEU A O 1
ATOM 580 N N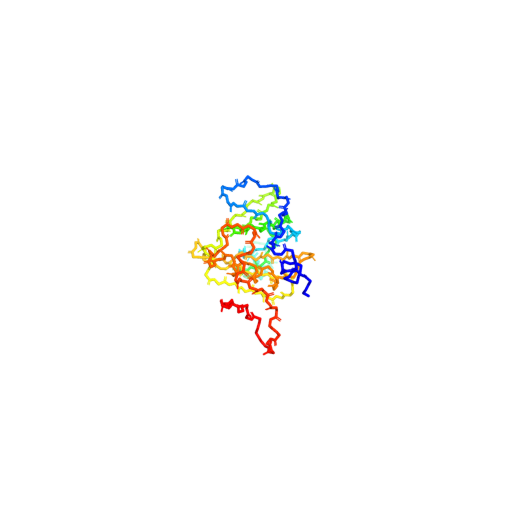 . ASN A 1 78 ? -0.019 5.577 1.377 1.00 97.38 78 ASN A N 1
ATOM 581 C CA . ASN A 1 78 ? -0.910 5.906 2.477 1.00 97.38 78 ASN A CA 1
ATOM 582 C C . ASN A 1 78 ? -1.765 4.676 2.775 1.00 97.38 78 ASN A C 1
ATOM 584 O O . ASN A 1 78 ? -2.579 4.274 1.940 1.00 97.38 78 ASN A O 1
ATOM 588 N N . LEU A 1 79 ? -1.579 4.053 3.933 1.00 97.06 79 LEU A N 1
ATOM 589 C CA . LEU A 1 79 ? -2.349 2.882 4.340 1.00 97.06 79 LEU A CA 1
ATOM 590 C C . LEU A 1 79 ? -3.429 3.290 5.338 1.00 97.06 79 LEU A C 1
ATOM 592 O O . LEU A 1 79 ? -3.148 3.928 6.353 1.00 97.06 79 LEU A O 1
ATOM 596 N N . THR A 1 80 ? -4.657 2.867 5.066 1.00 97.12 80 THR A N 1
ATOM 597 C CA . THR A 1 80 ? -5.794 2.943 5.985 1.00 97.12 80 THR A CA 1
ATOM 598 C C . THR A 1 80 ? -6.226 1.540 6.394 1.00 97.12 80 THR A C 1
ATOM 600 O O . THR A 1 80 ? -5.750 0.547 5.840 1.00 97.12 80 THR A O 1
ATOM 603 N N . ASN A 1 81 ? -7.181 1.435 7.316 1.00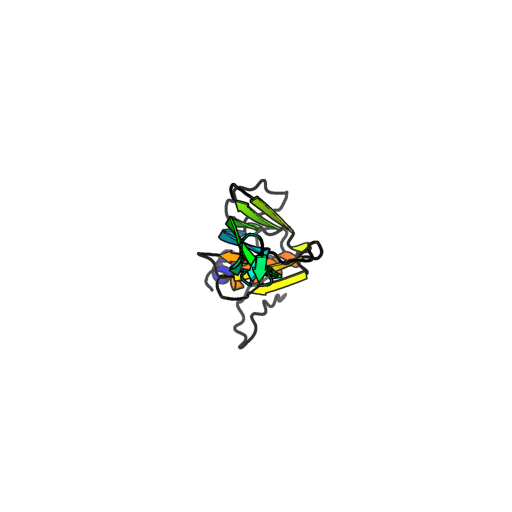 95.81 81 ASN A N 1
ATOM 604 C CA . ASN A 1 81 ? -7.826 0.158 7.632 1.00 95.81 81 ASN A CA 1
ATOM 605 C C . ASN A 1 81 ? -8.668 -0.421 6.475 1.00 95.81 81 ASN A C 1
ATOM 607 O O . ASN A 1 81 ? -9.123 -1.556 6.569 1.00 95.81 81 ASN A O 1
ATOM 611 N N . LYS A 1 82 ? -8.903 0.326 5.384 1.00 95.56 82 LYS A N 1
ATOM 612 C CA . LYS A 1 82 ? -9.770 -0.107 4.266 1.00 95.56 82 LYS A CA 1
ATOM 613 C C . LYS A 1 82 ? -9.060 -0.192 2.920 1.00 95.56 82 LYS A C 1
ATOM 615 O O . LYS A 1 82 ? -9.451 -0.991 2.062 1.00 95.56 82 LYS A O 1
ATOM 620 N N . ARG A 1 83 ? -8.031 0.624 2.690 1.00 95.81 83 ARG A N 1
ATOM 621 C CA . ARG A 1 83 ? -7.315 0.695 1.409 1.00 95.81 83 ARG A CA 1
ATOM 622 C C . ARG A 1 83 ? -5.873 1.157 1.579 1.00 95.81 83 ARG A C 1
ATOM 624 O O . ARG A 1 83 ? -5.537 1.907 2.484 1.00 95.81 83 ARG A O 1
ATOM 631 N N . ALA A 1 84 ? -5.040 0.753 0.632 1.00 96.25 84 ALA A N 1
ATOM 632 C CA . ALA A 1 84 ? -3.738 1.347 0.389 1.00 96.25 84 ALA A CA 1
ATOM 633 C C . ALA A 1 84 ? -3.869 2.322 -0.787 1.00 96.25 84 ALA A C 1
ATOM 635 O O . ALA A 1 84 ? -4.377 1.959 -1.854 1.00 96.25 84 ALA A O 1
ATOM 636 N N . VAL A 1 85 ? -3.446 3.568 -0.600 1.00 97.19 85 VAL A N 1
ATOM 637 C CA . VAL A 1 85 ? -3.491 4.616 -1.621 1.00 97.19 85 VAL A CA 1
ATO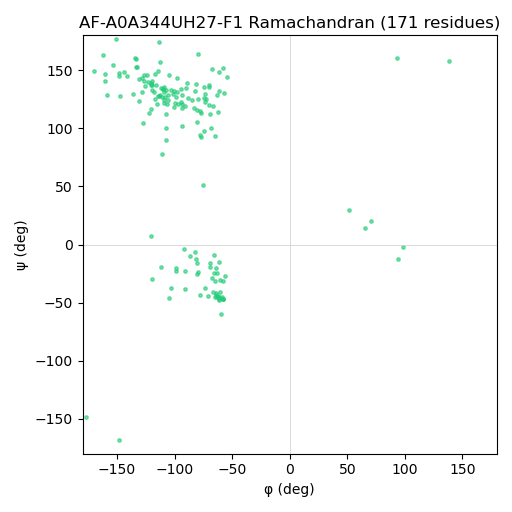M 638 C C . VAL A 1 85 ? -2.091 5.155 -1.857 1.00 97.19 85 VAL A C 1
ATOM 640 O O . VAL A 1 85 ? -1.497 5.808 -1.005 1.00 97.19 85 VAL A O 1
ATOM 643 N N . PHE A 1 86 ? -1.568 4.901 -3.046 1.00 97.31 86 PHE A N 1
ATOM 644 C CA . PHE A 1 86 ? -0.364 5.543 -3.531 1.00 97.31 86 PHE A CA 1
ATOM 645 C C . PHE A 1 86 ? -0.720 6.887 -4.162 1.00 97.31 86 PHE A C 1
ATOM 647 O O . PHE A 1 86 ? -1.538 6.943 -5.088 1.00 97.31 86 PHE A O 1
ATOM 654 N N . LEU A 1 87 ? -0.096 7.950 -3.671 1.00 97.19 87 LEU A N 1
ATOM 655 C CA . LEU A 1 87 ? -0.237 9.306 -4.175 1.00 97.19 87 LEU A CA 1
ATOM 656 C C . LEU A 1 87 ? 1.098 9.780 -4.740 1.00 97.19 87 LEU A C 1
ATOM 658 O O . LEU A 1 87 ? 2.085 9.873 -4.017 1.00 97.19 87 LEU A O 1
ATOM 662 N N . SER A 1 88 ? 1.106 10.142 -6.016 1.00 96.69 88 SER A N 1
ATOM 663 C CA . SER A 1 88 ? 2.155 10.961 -6.612 1.00 96.69 88 SER A CA 1
ATOM 664 C C . SER A 1 88 ? 1.543 12.064 -7.475 1.00 96.69 88 SER A C 1
ATOM 666 O O . SER A 1 88 ? 0.405 11.917 -7.934 1.00 96.69 88 SER A O 1
ATOM 668 N N . PRO A 1 89 ? 2.294 13.140 -7.777 1.00 93.44 89 PRO A N 1
ATOM 669 C CA . PRO A 1 89 ? 1.828 14.190 -8.685 1.00 93.44 89 PRO A CA 1
ATOM 670 C C . PRO A 1 89 ? 1.421 13.669 -10.070 1.00 93.44 89 PRO A C 1
ATOM 672 O O . PRO A 1 89 ? 0.593 14.267 -10.748 1.00 93.44 89 PRO A O 1
ATOM 675 N N . GLN A 1 90 ? 2.015 12.555 -10.501 1.00 91.62 90 GLN A N 1
ATOM 676 C CA . GLN A 1 90 ? 1.816 11.984 -11.833 1.00 91.62 90 GLN A CA 1
ATOM 677 C C . GLN A 1 90 ? 0.808 10.831 -11.836 1.00 91.62 90 GLN A C 1
ATOM 679 O O . GLN A 1 90 ? 0.307 10.451 -12.897 1.00 91.62 90 GLN A O 1
ATOM 684 N N . LYS A 1 91 ? 0.555 10.208 -10.678 1.00 91.38 91 LYS A N 1
ATOM 685 C CA . LYS A 1 91 ? -0.202 8.964 -10.606 1.00 91.38 91 LYS A CA 1
ATOM 686 C C . LYS A 1 91 ? -0.794 8.712 -9.225 1.00 91.38 91 LYS A C 1
ATOM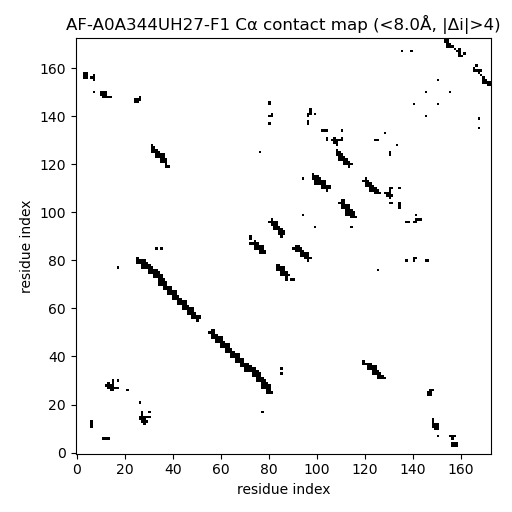 688 O O . LYS A 1 91 ? -0.091 8.625 -8.226 1.00 91.38 91 LYS A O 1
ATOM 693 N N . THR A 1 92 ? -2.089 8.429 -9.208 1.00 94.94 92 THR A N 1
ATOM 694 C CA . THR A 1 92 ? -2.775 7.904 -8.027 1.00 94.94 92 THR A CA 1
ATOM 695 C C . THR A 1 92 ? -3.174 6.457 -8.263 1.00 94.94 92 THR A C 1
ATOM 697 O O . THR A 1 92 ? -3.729 6.112 -9.309 1.00 94.94 92 THR A O 1
ATOM 700 N N . ILE A 1 93 ? -2.907 5.594 -7.287 1.00 94.31 93 ILE A N 1
ATOM 701 C CA . ILE A 1 93 ? -3.399 4.218 -7.276 1.00 94.31 93 ILE A CA 1
ATOM 702 C C . ILE A 1 93 ? -4.080 3.961 -5.946 1.00 94.31 93 ILE A C 1
ATOM 704 O O . ILE A 1 93 ? -3.495 4.193 -4.901 1.00 94.31 93 ILE A O 1
ATOM 708 N N . SER A 1 94 ? -5.287 3.407 -5.990 1.00 94.69 94 SER A N 1
ATOM 709 C CA . SER A 1 94 ? -5.971 2.905 -4.805 1.00 94.69 94 SER A CA 1
ATOM 710 C C . SER A 1 94 ? -6.204 1.403 -4.931 1.00 94.69 94 SER A C 1
ATOM 712 O O . SER A 1 94 ? -6.685 0.924 -5.961 1.00 94.69 94 SER A O 1
ATOM 714 N N . VAL A 1 95 ? -5.853 0.674 -3.878 1.00 94.12 95 VAL A N 1
ATOM 715 C CA . VAL A 1 95 ? -6.079 -0.760 -3.709 1.00 94.12 95 VAL A CA 1
ATOM 716 C C . VAL A 1 95 ? -6.936 -0.940 -2.464 1.00 94.12 95 VAL A C 1
ATOM 718 O O . VAL A 1 95 ? -6.505 -0.591 -1.369 1.00 94.12 95 VAL A O 1
ATOM 721 N N . LYS A 1 96 ? -8.153 -1.472 -2.610 1.00 94.19 96 LYS A N 1
ATOM 722 C CA . LYS A 1 96 ? -8.944 -1.883 -1.443 1.00 94.19 96 LYS A CA 1
ATOM 723 C C . LYS A 1 96 ? -8.293 -3.111 -0.826 1.00 94.19 96 LYS A C 1
ATOM 725 O O . LYS A 1 96 ? -7.938 -4.030 -1.562 1.00 94.19 96 LYS A O 1
ATOM 730 N N . LEU A 1 97 ? -8.168 -3.149 0.497 1.00 94.00 97 LEU A N 1
ATOM 731 C CA . LEU A 1 97 ? -7.500 -4.274 1.159 1.00 94.00 97 LEU A CA 1
ATOM 732 C C . LEU A 1 97 ? -8.314 -5.567 1.022 1.00 94.00 97 LEU A C 1
ATOM 734 O O . LEU A 1 97 ? -7.732 -6.634 0.896 1.00 94.00 97 LEU A O 1
ATOM 738 N N . SER A 1 98 ? -9.643 -5.460 0.919 1.00 91.38 98 SER A N 1
ATOM 739 C CA . SER A 1 98 ? -10.542 -6.586 0.629 1.00 91.38 98 SER A CA 1
ATOM 740 C C . SER A 1 98 ? -10.333 -7.221 -0.753 1.00 91.38 98 SER A C 1
ATOM 742 O O . SER A 1 98 ? -10.785 -8.334 -0.986 1.00 91.38 98 SER A O 1
ATOM 744 N N . ASP A 1 99 ? -9.705 -6.506 -1.694 1.00 92.06 99 ASP A N 1
ATOM 745 C CA . ASP A 1 99 ? -9.438 -7.012 -3.048 1.00 92.06 99 ASP A CA 1
ATOM 746 C C . ASP A 1 99 ? -8.056 -7.690 -3.153 1.00 92.06 99 ASP A C 1
ATOM 748 O O . ASP A 1 99 ? -7.689 -8.175 -4.230 1.00 92.06 99 ASP A O 1
ATOM 752 N N . VAL A 1 100 ? -7.263 -7.668 -2.075 1.00 92.44 100 VAL A N 1
ATOM 753 C CA . VAL A 1 100 ? -5.915 -8.241 -2.027 1.00 92.44 100 VAL A CA 1
ATOM 754 C C . VAL A 1 100 ? -6.027 -9.746 -1.811 1.00 92.44 100 VAL A C 1
ATOM 756 O O . VAL A 1 100 ? -6.499 -10.204 -0.778 1.00 92.44 100 VAL A O 1
ATOM 759 N N . LEU A 1 101 ? -5.582 -10.512 -2.804 1.00 91.00 101 LEU A N 1
ATOM 760 C CA . LEU A 1 101 ? -5.598 -11.976 -2.777 1.00 91.00 101 LEU A CA 1
ATOM 761 C C . LEU A 1 101 ? -4.302 -12.540 -2.200 1.00 91.00 101 LEU A C 1
ATOM 763 O O . LEU A 1 101 ? -4.307 -13.545 -1.497 1.00 91.00 101 LEU A O 1
ATOM 767 N N . PHE A 1 102 ? -3.183 -11.898 -2.528 1.00 89.25 102 PHE A N 1
ATOM 768 C CA . PHE A 1 102 ? -1.856 -12.330 -2.122 1.00 89.25 102 PHE A CA 1
ATOM 769 C C . PHE A 1 102 ? -0.941 -11.118 -1.936 1.00 89.25 102 PHE A C 1
ATOM 771 O O . PHE A 1 102 ? -1.095 -10.097 -2.610 1.00 89.25 102 PHE A O 1
ATOM 778 N N . LEU A 1 103 ? -0.003 -11.228 -0.999 1.00 91.06 103 LEU A N 1
ATOM 779 C CA . LEU A 1 103 ? 0.999 -10.210 -0.699 1.00 91.06 103 LEU A CA 1
ATOM 780 C C . LEU A 1 103 ? 2.360 -10.866 -0.659 1.00 91.06 103 LEU A C 1
ATOM 782 O O . LEU A 1 103 ? 2.592 -11.760 0.157 1.00 91.06 103 LEU A O 1
ATOM 786 N N . GLU A 1 104 ? 3.250 -10.353 -1.487 1.00 89.69 104 GLU A N 1
ATOM 787 C CA . GLU A 1 104 ? 4.644 -10.747 -1.513 1.00 89.69 104 GLU A CA 1
ATOM 788 C C . GLU A 1 104 ? 5.483 -9.628 -0.899 1.00 89.69 104 GLU A C 1
ATOM 790 O O . GLU A 1 104 ? 5.445 -8.496 -1.377 1.00 89.69 104 GLU A O 1
ATOM 795 N N . ALA A 1 105 ? 6.224 -9.923 0.169 1.00 89.56 105 ALA A N 1
ATOM 796 C CA . ALA A 1 105 ? 7.314 -9.065 0.623 1.00 89.56 105 ALA A CA 1
ATOM 797 C C . ALA A 1 105 ? 8.592 -9.599 -0.031 1.00 89.56 105 ALA A C 1
ATOM 799 O O . ALA A 1 105 ? 9.100 -10.643 0.370 1.00 89.56 105 ALA A O 1
ATOM 800 N N . ILE A 1 106 ? 9.048 -8.920 -1.084 1.00 89.75 106 ILE A N 1
ATOM 801 C CA . ILE A 1 106 ? 10.189 -9.345 -1.906 1.00 89.75 106 ILE A CA 1
ATOM 802 C C . ILE A 1 106 ? 11.487 -9.174 -1.110 1.00 89.75 106 ILE A C 1
ATOM 804 O O . ILE A 1 106 ? 12.348 -10.050 -1.090 1.00 89.75 106 ILE A O 1
ATOM 808 N N . ASP A 1 107 ? 11.610 -8.038 -0.430 1.00 90.44 107 ASP A N 1
ATOM 809 C CA . ASP A 1 107 ? 12.721 -7.711 0.454 1.00 90.44 107 ASP A CA 1
ATOM 810 C C . ASP A 1 107 ? 12.227 -6.808 1.602 1.00 90.44 107 ASP A C 1
ATOM 812 O O . ASP A 1 107 ? 11.025 -6.664 1.824 1.00 90.44 107 ASP A O 1
ATOM 816 N N . ARG A 1 108 ? 13.145 -6.207 2.369 1.00 91.50 108 ARG A N 1
ATOM 817 C CA . ARG A 1 108 ? 12.791 -5.348 3.516 1.00 91.50 108 ARG A CA 1
ATOM 818 C C . ARG A 1 108 ? 12.063 -4.060 3.137 1.00 91.50 108 ARG A C 1
ATOM 820 O O . ARG A 1 108 ? 11.373 -3.505 3.979 1.00 91.50 108 ARG A O 1
ATOM 827 N N . SER A 1 109 ? 12.236 -3.576 1.918 1.00 94.31 109 SER A N 1
ATOM 828 C CA . SER A 1 109 ? 11.662 -2.328 1.409 1.00 94.31 109 SER A CA 1
ATOM 829 C C . SER A 1 109 ? 10.609 -2.557 0.333 1.00 94.31 109 SER A C 1
ATOM 831 O O . SER A 1 109 ? 9.804 -1.674 0.070 1.00 94.31 109 SER A O 1
ATOM 833 N N . THR A 1 110 ? 10.583 -3.725 -0.298 1.00 94.19 110 THR A N 1
ATOM 834 C CA . THR A 1 110 ? 9.797 -3.948 -1.508 1.00 94.19 110 THR A CA 1
ATOM 835 C C . THR A 1 110 ? 8.675 -4.946 -1.264 1.00 94.19 110 THR A C 1
ATOM 837 O O . THR A 1 110 ? 8.909 -6.068 -0.814 1.00 94.19 110 THR A O 1
ATOM 840 N N . MET A 1 111 ? 7.447 -4.566 -1.621 1.00 95.00 111 MET A N 1
ATOM 841 C CA . MET A 1 111 ? 6.280 -5.447 -1.593 1.00 95.00 111 MET A CA 1
ATOM 842 C C . MET A 1 111 ? 5.444 -5.377 -2.870 1.00 95.00 111 MET A C 1
ATOM 844 O O . MET A 1 111 ? 5.366 -4.341 -3.534 1.00 95.00 111 MET A O 1
ATOM 848 N N . ALA A 1 112 ? 4.753 -6.471 -3.173 1.00 94.31 112 ALA A N 1
ATOM 849 C CA . ALA A 1 112 ? 3.837 -6.594 -4.293 1.00 94.31 112 ALA A CA 1
ATOM 850 C C . ALA A 1 112 ? 2.464 -7.106 -3.817 1.00 94.31 112 ALA A C 1
ATOM 852 O O . ALA A 1 112 ? 2.306 -8.290 -3.511 1.00 94.31 112 ALA A O 1
ATOM 853 N N . PRO A 1 113 ? 1.438 -6.239 -3.729 1.00 92.56 113 PRO A N 1
ATOM 854 C CA . PRO A 1 113 ? 0.058 -6.687 -3.599 1.00 92.56 113 PRO A CA 1
ATOM 855 C C . PRO A 1 113 ? -0.477 -7.227 -4.929 1.00 92.56 113 PRO A C 1
ATOM 857 O O . PRO A 1 113 ? -0.512 -6.533 -5.951 1.00 92.56 113 PRO A O 1
ATOM 860 N N . HIS A 1 114 ? -0.992 -8.450 -4.884 1.00 91.12 114 HIS A N 1
ATOM 861 C CA . HIS A 1 114 ? -1.724 -9.083 -5.970 1.00 91.12 114 HIS A CA 1
ATOM 862 C C . HIS A 1 114 ? -3.219 -8.968 -5.695 1.00 91.12 114 HIS A C 1
ATOM 864 O O . HIS A 1 114 ? -3.728 -9.426 -4.672 1.00 91.12 114 HIS A O 1
ATOM 870 N N . THR A 1 115 ? -3.933 -8.346 -6.628 1.00 90.06 115 THR A N 1
ATOM 871 C CA . THR A 1 115 ? -5.375 -8.105 -6.514 1.00 90.06 115 THR A CA 1
ATOM 872 C C . THR A 1 115 ? -6.113 -8.845 -7.613 1.00 90.06 115 THR A C 1
ATOM 874 O O . THR A 1 115 ? -5.630 -8.862 -8.744 1.00 90.06 115 THR A O 1
ATOM 877 N N . GLY A 1 116 ? -7.333 -9.316 -7.354 1.00 83.44 116 GLY A N 1
ATOM 878 C CA . GLY A 1 116 ? -8.152 -9.969 -8.388 1.00 83.44 116 GLY A CA 1
ATOM 879 C C . GLY A 1 116 ? -8.504 -9.070 -9.585 1.00 83.44 116 GLY A C 1
ATOM 880 O O . GLY A 1 116 ? -8.913 -9.553 -10.634 1.00 83.44 116 GLY A O 1
ATOM 881 N N . LYS A 1 117 ? -8.322 -7.751 -9.453 1.00 83.31 117 LYS A N 1
ATOM 882 C CA . LYS A 1 117 ? -8.642 -6.754 -10.486 1.00 83.31 117 LYS A CA 1
ATOM 883 C C . LYS A 1 117 ? -7.519 -6.509 -11.493 1.00 83.31 117 LYS A C 1
ATOM 885 O O . LYS A 1 117 ? -7.730 -5.774 -12.457 1.00 83.31 117 LYS A O 1
ATOM 890 N N . ARG A 1 118 ? -6.314 -7.039 -11.263 1.00 79.69 118 ARG A N 1
ATOM 891 C CA . ARG A 1 118 ? -5.134 -6.759 -12.094 1.00 79.69 118 ARG A CA 1
ATOM 892 C C . ARG A 1 118 ? -4.363 -8.038 -12.382 1.00 79.69 118 ARG A C 1
ATOM 894 O O . ARG A 1 118 ? -4.002 -8.754 -11.461 1.00 79.69 118 ARG A O 1
ATOM 901 N N . ALA A 1 119 ? -4.059 -8.263 -13.661 1.00 76.81 119 ALA A N 1
ATOM 902 C CA . ALA A 1 119 ? -3.215 -9.377 -14.091 1.00 76.81 119 ALA A CA 1
ATOM 903 C C . ALA A 1 119 ? -1.727 -9.147 -13.768 1.00 76.81 119 ALA A C 1
ATOM 905 O O . ALA A 1 119 ? -1.029 -10.081 -13.393 1.00 76.81 119 ALA A O 1
ATOM 906 N N . ALA A 1 120 ? -1.245 -7.904 -13.890 1.00 82.44 120 ALA A N 1
ATOM 907 C CA . ALA A 1 120 ? 0.123 -7.538 -13.529 1.00 82.44 120 ALA A CA 1
ATOM 908 C C . ALA A 1 120 ? 0.162 -6.926 -12.115 1.00 82.44 120 ALA A C 1
ATOM 910 O O . ALA A 1 120 ? -0.635 -6.014 -11.842 1.00 82.44 120 ALA A O 1
ATOM 911 N N . PRO A 1 121 ? 1.074 -7.381 -11.234 1.00 84.88 121 PRO A N 1
ATOM 912 C CA . PRO A 1 121 ? 1.203 -6.829 -9.895 1.00 84.88 121 PRO A CA 1
ATOM 913 C C . PRO A 1 121 ? 1.716 -5.391 -9.939 1.00 84.88 121 PRO A C 1
ATOM 915 O O . PRO A 1 121 ? 2.441 -4.977 -10.848 1.00 84.88 121 PRO A O 1
ATOM 918 N N . LEU A 1 122 ? 1.323 -4.625 -8.928 1.00 90.12 122 LEU A N 1
ATOM 919 C CA . LEU A 1 122 ? 1.950 -3.348 -8.622 1.00 90.12 122 LEU A CA 1
ATOM 920 C C . LEU A 1 122 ? 3.017 -3.610 -7.577 1.00 90.12 122 LEU A C 1
ATOM 922 O O . LEU A 1 122 ? 2.743 -4.307 -6.607 1.00 90.12 122 LEU A O 1
ATOM 926 N N . ILE A 1 123 ? 4.205 -3.055 -7.778 1.00 94.94 123 ILE A N 1
ATOM 927 C CA . ILE A 1 123 ? 5.315 -3.235 -6.850 1.00 94.94 123 ILE A CA 1
ATOM 928 C C . ILE A 1 123 ? 5.590 -1.885 -6.198 1.00 94.94 123 ILE A C 1
ATOM 930 O O . ILE A 1 123 ? 5.713 -0.874 -6.888 1.00 94.94 123 ILE A O 1
ATOM 934 N N . PHE A 1 124 ? 5.651 -1.864 -4.875 1.00 96.00 124 PHE A N 1
ATOM 935 C CA . PHE A 1 124 ? 5.951 -0.682 -4.079 1.00 96.00 124 PHE A CA 1
ATOM 936 C C . PHE A 1 124 ? 7.277 -0.903 -3.369 1.00 96.00 124 PHE A C 1
ATOM 938 O O . PHE A 1 124 ? 7.435 -1.913 -2.690 1.00 96.00 124 PHE A O 1
ATOM 945 N N . SER A 1 125 ? 8.204 0.037 -3.517 1.00 96.25 125 SER A N 1
ATOM 946 C CA . SER A 1 125 ? 9.424 0.092 -2.713 1.00 96.25 125 SER A CA 1
ATOM 947 C C . SER A 1 125 ? 9.316 1.262 -1.746 1.00 96.25 125 SER A C 1
ATOM 949 O O . SER A 1 125 ? 8.989 2.364 -2.178 1.00 96.25 125 SER A O 1
ATOM 951 N N . THR A 1 126 ? 9.521 1.029 -0.457 1.00 94.81 126 THR A N 1
ATOM 952 C CA . THR A 1 126 ? 9.351 2.012 0.615 1.00 94.81 126 THR A CA 1
ATOM 953 C C . THR A 1 126 ? 10.696 2.406 1.199 1.00 94.81 126 THR A C 1
ATOM 955 O O . THR A 1 126 ? 11.532 1.551 1.480 1.00 94.81 126 THR A O 1
ATOM 958 N N . ALA A 1 127 ? 10.907 3.709 1.387 1.00 86.12 127 ALA A N 1
ATOM 959 C CA . ALA A 1 127 ? 12.189 4.230 1.861 1.00 86.12 127 ALA A CA 1
ATOM 960 C C . ALA A 1 127 ? 12.368 4.038 3.376 1.00 86.12 127 ALA A C 1
ATOM 962 O O . ALA A 1 127 ? 13.422 3.603 3.833 1.00 86.12 127 ALA A O 1
ATOM 963 N N . ASP A 1 128 ? 11.309 4.312 4.142 1.00 86.50 128 ASP A N 1
ATOM 964 C CA . ASP A 1 128 ? 11.397 4.494 5.599 1.00 86.50 128 ASP A CA 1
ATOM 965 C C . ASP A 1 128 ? 10.532 3.503 6.392 1.00 86.50 128 ASP A C 1
ATOM 967 O O . ASP A 1 128 ? 10.364 3.626 7.607 1.00 86.50 128 ASP A O 1
ATOM 971 N N . CYS A 1 129 ? 9.944 2.519 5.711 1.00 88.56 129 CYS A N 1
ATOM 972 C CA . CYS A 1 129 ? 9.079 1.520 6.323 1.00 88.56 129 CYS A CA 1
ATOM 973 C C . CYS A 1 129 ? 9.477 0.113 5.890 1.00 88.56 129 CYS A C 1
ATOM 975 O O . CYS A 1 129 ? 9.839 -0.114 4.737 1.00 88.56 129 CYS A O 1
ATOM 977 N N . ASP A 1 130 ? 9.381 -0.826 6.828 1.00 91.81 130 ASP A N 1
ATOM 978 C CA . ASP A 1 130 ? 9.591 -2.241 6.558 1.00 91.81 130 ASP A CA 1
ATOM 979 C C . ASP A 1 130 ? 8.389 -2.806 5.781 1.00 91.81 130 ASP A C 1
ATOM 981 O O . ASP A 1 130 ? 7.241 -2.746 6.232 1.00 91.81 130 ASP A O 1
ATOM 985 N N . ALA A 1 131 ? 8.654 -3.374 4.608 1.00 92.19 131 ALA A N 1
ATOM 986 C CA . ALA A 1 131 ? 7.656 -3.989 3.741 1.00 92.19 131 ALA A CA 1
ATOM 987 C C . ALA A 1 131 ? 6.935 -5.163 4.419 1.00 92.19 131 ALA A C 1
ATOM 989 O O . ALA A 1 131 ? 5.749 -5.387 4.169 1.00 92.19 131 ALA A O 1
ATOM 990 N N . GLY A 1 132 ? 7.611 -5.876 5.325 1.00 91.06 132 GLY A N 1
ATOM 991 C CA . GLY A 1 132 ? 7.000 -6.905 6.159 1.00 91.06 132 GLY A CA 1
ATOM 992 C C . GLY A 1 132 ? 5.940 -6.319 7.090 1.00 91.06 132 GLY A C 1
ATOM 993 O O . GLY A 1 132 ? 4.831 -6.845 7.151 1.00 91.06 132 GLY A O 1
ATOM 994 N N . LEU A 1 133 ? 6.219 -5.194 7.758 1.00 91.00 133 LEU A N 1
ATOM 995 C CA . LEU A 1 133 ? 5.216 -4.486 8.566 1.00 91.00 133 LEU A CA 1
ATOM 996 C C . LEU A 1 133 ? 3.997 -4.083 7.726 1.00 91.00 133 LEU A C 1
ATOM 998 O O . LEU A 1 133 ? 2.867 -4.340 8.143 1.00 91.00 133 LEU A O 1
ATOM 1002 N N . LEU A 1 134 ? 4.206 -3.497 6.546 1.00 93.94 134 LEU A N 1
ATOM 1003 C CA . LEU A 1 134 ? 3.109 -3.115 5.651 1.00 93.94 134 LEU A CA 1
ATOM 1004 C C . LEU A 1 134 ? 2.284 -4.325 5.213 1.00 93.94 134 LEU A C 1
ATOM 1006 O O . LEU A 1 134 ? 1.057 -4.284 5.291 1.00 93.94 134 LEU A O 1
ATOM 1010 N N . ALA A 1 135 ? 2.935 -5.419 4.818 1.00 92.56 135 ALA A N 1
ATOM 1011 C CA . ALA A 1 135 ? 2.256 -6.651 4.437 1.00 92.56 135 ALA A CA 1
ATOM 1012 C C . ALA A 1 135 ? 1.422 -7.226 5.594 1.00 92.56 135 ALA A C 1
ATOM 1014 O O . ALA A 1 135 ? 0.287 -7.651 5.377 1.00 92.56 135 ALA A O 1
ATOM 1015 N N . LEU A 1 136 ? 1.940 -7.200 6.827 1.00 90.56 136 LEU A N 1
ATOM 1016 C CA . LEU A 1 136 ? 1.211 -7.655 8.016 1.00 90.56 136 LEU A CA 1
ATOM 1017 C C . LEU A 1 136 ? -0.002 -6.775 8.304 1.00 90.56 136 LEU A C 1
ATOM 1019 O O . LEU A 1 136 ? -1.080 -7.307 8.553 1.00 90.56 136 LEU A O 1
ATOM 1023 N N . LEU A 1 137 ? 0.150 -5.450 8.238 1.00 92.81 137 LEU A N 1
ATOM 1024 C CA . LEU A 1 137 ? -0.961 -4.517 8.432 1.00 92.81 137 LEU A CA 1
ATOM 1025 C C . LEU A 1 137 ? -2.030 -4.710 7.357 1.00 92.81 137 LEU A C 1
ATOM 1027 O O . LEU A 1 137 ? -3.211 -4.793 7.684 1.00 92.81 137 LEU A O 1
ATOM 1031 N N . ILE A 1 138 ? -1.636 -4.861 6.090 1.00 93.81 138 ILE A N 1
ATOM 1032 C CA . ILE A 1 138 ? -2.594 -5.125 5.016 1.00 93.81 138 ILE A CA 1
ATOM 1033 C C . ILE A 1 138 ? -3.333 -6.441 5.267 1.00 93.81 138 ILE A C 1
ATOM 1035 O O . ILE A 1 138 ? -4.558 -6.454 5.181 1.00 93.81 138 ILE A O 1
ATOM 1039 N N . LYS A 1 139 ? -2.629 -7.530 5.604 1.00 90.62 139 LYS A N 1
ATOM 1040 C CA . LYS A 1 139 ? -3.272 -8.815 5.928 1.00 90.62 139 LYS A CA 1
ATOM 1041 C C . LYS A 1 139 ? -4.248 -8.668 7.095 1.00 90.62 139 LYS A C 1
ATOM 1043 O O . LYS A 1 139 ? -5.391 -9.102 6.984 1.00 90.62 139 LYS A O 1
ATOM 1048 N N . LEU A 1 140 ? -3.825 -8.005 8.169 1.00 89.94 140 LEU A N 1
ATOM 1049 C CA . LEU A 1 140 ? -4.637 -7.782 9.363 1.00 89.94 140 LEU A CA 1
ATOM 1050 C C . LEU A 1 140 ? -5.941 -7.041 9.039 1.00 89.94 140 LEU A C 1
ATOM 1052 O O . LEU A 1 140 ? -7.015 -7.472 9.447 1.00 89.94 140 LEU A O 1
ATOM 1056 N N . PHE A 1 141 ? -5.862 -5.960 8.263 1.00 92.88 141 PHE A N 1
ATOM 1057 C CA . PHE A 1 141 ? -7.035 -5.165 7.898 1.00 92.88 141 PHE A CA 1
ATOM 1058 C C . PHE A 1 141 ? -7.864 -5.773 6.761 1.00 92.88 141 PHE A C 1
ATOM 1060 O O . PHE A 1 141 ? -9.068 -5.536 6.693 1.00 92.88 141 PHE A O 1
ATOM 1067 N N . SER A 1 142 ? -7.274 -6.615 5.907 1.00 91.12 142 SER A N 1
ATOM 1068 C CA . SER A 1 142 ? -8.013 -7.354 4.872 1.00 91.12 142 SER A CA 1
ATOM 1069 C C . SER A 1 142 ? -9.031 -8.338 5.456 1.00 91.12 142 SER A C 1
ATOM 1071 O O . SER A 1 142 ? -10.037 -8.619 4.810 1.00 91.12 142 SER A O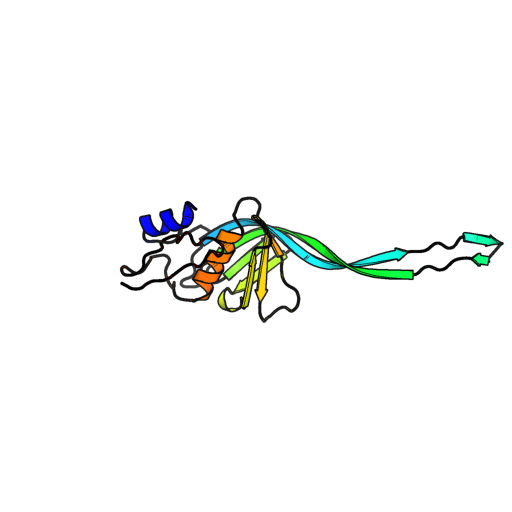 1
ATOM 1073 N N . ALA A 1 143 ? -8.818 -8.793 6.698 1.00 85.06 143 ALA A N 1
ATOM 1074 C CA . ALA A 1 143 ? -9.761 -9.640 7.423 1.00 85.06 143 ALA A CA 1
ATOM 1075 C C . ALA A 1 143 ? -11.055 -8.907 7.829 1.00 85.06 143 ALA A C 1
ATOM 1077 O O . ALA A 1 143 ? -12.029 -9.561 8.188 1.00 85.06 143 ALA A O 1
ATOM 1078 N N . GLY A 1 144 ? -11.080 -7.567 7.788 1.00 80.62 144 GLY A N 1
ATOM 1079 C CA . GLY A 1 144 ? -12.285 -6.776 8.058 1.00 80.62 144 GLY A CA 1
ATOM 1080 C C . GLY A 1 144 ? -12.745 -6.772 9.519 1.00 80.62 144 GLY A C 1
ATOM 1081 O O . GLY A 1 144 ? -13.902 -6.480 9.781 1.00 80.62 144 GLY A O 1
ATOM 1082 N N . ILE A 1 145 ? -11.863 -7.103 10.466 1.00 81.31 145 ILE A N 1
ATOM 1083 C CA . ILE A 1 145 ? -12.205 -7.213 11.898 1.00 81.31 145 ILE A CA 1
ATOM 1084 C C . ILE A 1 145 ? -12.244 -5.833 12.588 1.00 81.31 145 ILE A C 1
ATOM 1086 O O . ILE A 1 145 ? -12.920 -5.652 13.597 1.00 81.31 145 ILE A O 1
ATOM 1090 N N . PHE A 1 146 ? -11.517 -4.843 12.057 1.00 84.88 146 PHE A N 1
ATOM 1091 C CA . PHE A 1 146 ? -11.295 -3.552 12.719 1.00 84.88 146 PHE A CA 1
ATOM 1092 C C . PHE A 1 146 ? -12.088 -2.411 12.065 1.00 84.88 146 PHE A C 1
ATOM 1094 O O . PHE A 1 146 ? -11.588 -1.700 11.186 1.00 84.88 146 PHE A O 1
ATOM 1101 N N . ASP A 1 147 ? -13.310 -2.201 12.555 1.00 84.00 147 ASP A N 1
ATOM 1102 C CA . ASP A 1 147 ? -14.176 -1.073 12.169 1.00 84.00 147 ASP A CA 1
ATOM 1103 C C . ASP A 1 147 ? -13.847 0.236 12.905 1.00 84.00 147 ASP A C 1
ATOM 1105 O O . ASP A 1 147 ? -14.305 1.315 12.526 1.00 84.00 147 ASP A O 1
ATOM 1109 N N . SER A 1 148 ? -13.030 0.153 13.956 1.00 89.00 148 SER A N 1
ATOM 1110 C CA . SER A 1 148 ? -12.522 1.298 14.706 1.00 89.00 148 SER A CA 1
ATOM 1111 C C . SER A 1 148 ? -11.020 1.160 14.932 1.00 89.00 148 SER A C 1
ATOM 1113 O O . SER A 1 148 ? -10.473 0.057 14.879 1.00 89.00 148 SER A O 1
ATOM 1115 N N . ARG A 1 149 ? -10.347 2.278 15.225 1.00 91.69 149 ARG A N 1
ATOM 1116 C CA . ARG A 1 149 ? -8.924 2.249 15.586 1.00 91.69 149 ARG A CA 1
ATOM 1117 C C . ARG A 1 149 ? -8.663 1.600 16.944 1.00 91.69 149 ARG A C 1
ATOM 1119 O O . ARG A 1 149 ? -7.527 1.233 17.210 1.00 91.69 149 ARG A O 1
ATOM 1126 N N . PHE A 1 150 ? -9.666 1.497 17.813 1.00 92.50 150 PHE A N 1
ATOM 1127 C CA . PHE A 1 150 ? -9.510 0.937 19.152 1.00 92.50 150 PHE A CA 1
ATOM 1128 C C . PHE A 1 150 ? -9.557 -0.587 19.098 1.00 92.50 150 PHE A C 1
ATOM 1130 O O . PHE A 1 150 ? -10.368 -1.167 18.373 1.00 92.50 150 PHE A O 1
ATOM 1137 N N . LEU A 1 151 ? -8.676 -1.231 19.861 1.00 88.62 151 LEU A N 1
ATOM 1138 C CA . LEU A 1 151 ? -8.694 -2.681 20.002 1.00 88.62 151 LEU A CA 1
ATOM 1139 C C . LEU A 1 151 ? -9.866 -3.093 20.908 1.00 88.62 151 LEU A C 1
ATOM 1141 O O . LEU A 1 151 ? -10.024 -2.485 21.969 1.00 88.62 151 LEU A O 1
ATOM 1145 N N . PRO A 1 152 ? -10.638 -4.134 20.547 1.00 85.69 152 PRO A N 1
ATOM 1146 C CA . PRO A 1 152 ? -11.593 -4.764 21.459 1.00 85.69 152 PRO A CA 1
ATOM 1147 C C . PRO A 1 152 ? -10.915 -5.213 22.757 1.00 85.69 152 PRO A C 1
ATOM 1149 O O . PRO A 1 152 ? -9.766 -5.656 22.714 1.00 85.69 152 PRO A O 1
ATOM 1152 N N . ASP A 1 153 ? -11.597 -5.111 23.901 1.00 82.75 153 ASP A N 1
ATOM 1153 C CA . ASP A 1 153 ? -11.025 -5.397 25.229 1.00 82.75 153 ASP A CA 1
ATOM 1154 C C . ASP A 1 153 ? -10.461 -6.823 25.367 1.00 82.75 153 ASP A C 1
ATOM 1156 O O . ASP A 1 153 ? -9.458 -7.025 26.054 1.00 82.75 153 ASP A O 1
ATOM 1160 N N . ASP A 1 154 ? -11.052 -7.786 24.660 1.00 83.75 154 ASP A N 1
ATOM 1161 C CA . ASP A 1 154 ? -10.660 -9.197 24.609 1.00 83.75 154 ASP A CA 1
ATOM 1162 C C . ASP A 1 154 ? -9.488 -9.481 23.654 1.00 83.75 154 ASP A C 1
ATOM 1164 O O . ASP A 1 154 ? -8.847 -10.528 23.745 1.00 83.75 154 ASP A O 1
ATOM 1168 N N . LEU A 1 155 ? -9.160 -8.550 22.753 1.00 82.50 155 LEU A N 1
ATOM 1169 C CA . LEU A 1 155 ? -8.138 -8.754 21.731 1.00 82.50 155 LEU A CA 1
ATOM 1170 C C . LEU A 1 155 ? -6.774 -8.237 22.190 1.00 82.50 155 LEU A C 1
ATOM 1172 O O . LEU A 1 155 ? -6.624 -7.075 22.574 1.00 82.50 155 LEU A O 1
ATOM 1176 N N . ARG A 1 156 ? -5.746 -9.082 22.090 1.00 78.38 156 ARG A N 1
ATOM 1177 C CA . ARG A 1 156 ? -4.338 -8.737 22.348 1.00 78.38 156 ARG A CA 1
ATOM 1178 C C . ARG A 1 156 ? -3.501 -8.982 21.102 1.00 78.38 156 ARG A C 1
ATOM 1180 O O . ARG A 1 156 ? -3.690 -9.987 20.420 1.00 78.38 156 ARG A O 1
ATOM 1187 N N . ILE A 1 157 ? -2.576 -8.068 20.806 1.00 75.69 157 ILE A N 1
ATOM 1188 C CA . ILE A 1 157 ? -1.648 -8.223 19.679 1.00 75.69 157 ILE A CA 1
ATOM 1189 C C . ILE A 1 157 ? -0.264 -8.537 20.231 1.00 75.69 157 ILE A C 1
ATOM 1191 O O . ILE A 1 157 ? 0.480 -7.643 20.632 1.00 75.69 157 ILE A O 1
ATOM 1195 N N . GLU A 1 158 ? 0.105 -9.814 20.203 1.00 71.12 158 GLU A N 1
ATOM 1196 C CA . GLU A 1 158 ? 1.440 -10.249 20.597 1.00 71.12 158 GLU A CA 1
ATOM 1197 C C . GLU A 1 158 ? 2.277 -10.628 19.369 1.00 71.12 158 GLU A C 1
ATOM 1199 O O . GLU A 1 158 ? 1.880 -11.494 18.581 1.00 71.12 158 GLU A O 1
ATOM 1204 N N . PRO A 1 159 ? 3.462 -10.020 19.174 1.00 59.78 159 PRO A N 1
ATOM 1205 C CA . PRO A 1 159 ? 4.375 -10.457 18.132 1.00 59.78 159 PRO A CA 1
ATOM 1206 C C . PRO A 1 159 ? 4.931 -11.838 18.497 1.00 59.78 159 PRO A C 1
ATOM 1208 O O . PRO A 1 159 ? 5.862 -11.961 19.295 1.00 59.78 159 PRO A O 1
ATOM 1211 N N . LYS A 1 160 ? 4.378 -12.895 17.898 1.00 60.94 160 LYS A N 1
ATOM 1212 C CA . LYS A 1 160 ? 4.892 -14.254 18.070 1.00 60.94 160 LYS A CA 1
ATOM 1213 C C . LYS A 1 160 ? 6.131 -14.437 17.197 1.00 60.94 160 LYS A C 1
ATOM 1215 O O . LYS A 1 160 ? 6.064 -14.384 15.972 1.00 60.94 160 LYS A O 1
ATOM 1220 N N . LYS A 1 161 ? 7.287 -14.647 17.829 1.00 48.59 161 LYS A N 1
ATOM 1221 C CA . LYS A 1 161 ? 8.530 -14.962 17.120 1.00 48.59 161 LYS A CA 1
ATOM 1222 C C . LYS A 1 161 ? 8.482 -16.428 16.694 1.00 48.59 161 LYS A C 1
ATOM 1224 O O . LYS A 1 161 ? 8.834 -17.310 17.471 1.00 48.59 161 LYS A O 1
ATOM 1229 N N . VAL A 1 162 ? 8.005 -16.688 15.485 1.00 49.12 162 VAL A N 1
ATOM 1230 C CA . VAL A 1 162 ? 8.096 -18.012 14.866 1.00 49.12 162 VAL A CA 1
ATOM 1231 C C . VAL A 1 162 ? 9.354 -18.003 14.004 1.00 49.12 162 VAL A C 1
ATOM 1233 O O . VAL A 1 162 ? 9.548 -17.108 13.183 1.00 49.12 162 VAL A O 1
ATOM 1236 N N . LEU A 1 163 ? 10.267 -18.937 14.265 1.00 47.03 163 LEU A N 1
ATOM 1237 C CA . LEU A 1 163 ? 11.402 -19.179 13.381 1.00 47.03 163 LEU A CA 1
ATOM 1238 C C . LEU A 1 163 ? 10.820 -19.626 12.027 1.00 47.03 163 LEU A C 1
ATOM 1240 O O . LEU A 1 163 ? 10.172 -20.661 11.962 1.00 47.03 163 LEU A O 1
ATOM 1244 N N . GLU A 1 164 ? 11.025 -18.784 11.010 1.00 44.41 164 GLU A N 1
ATOM 1245 C CA . GLU A 1 164 ? 10.755 -18.957 9.567 1.00 44.41 164 GLU A CA 1
ATOM 1246 C C . GLU A 1 164 ? 9.435 -18.463 8.938 1.00 44.41 164 GLU A C 1
ATOM 1248 O O . GLU A 1 164 ? 9.442 -18.240 7.735 1.00 44.41 164 GLU A O 1
ATOM 1253 N N . GLU A 1 165 ? 8.382 -18.082 9.670 1.00 35.75 165 GLU A N 1
ATOM 1254 C CA . GLU A 1 165 ? 7.235 -17.366 9.063 1.00 35.75 165 GLU A CA 1
ATOM 1255 C C . GLU A 1 165 ? 6.587 -16.379 10.041 1.00 35.75 165 GLU A C 1
ATOM 1257 O O . GLU A 1 165 ? 6.206 -16.740 11.153 1.00 35.75 165 GLU A O 1
ATOM 1262 N N . VAL A 1 166 ? 6.413 -15.113 9.639 1.00 41.09 166 VAL A N 1
ATOM 1263 C CA . VAL A 1 166 ? 5.665 -14.145 10.455 1.00 41.09 166 VAL A CA 1
ATOM 1264 C C . VAL A 1 166 ? 4.168 -14.395 10.283 1.00 41.09 166 VAL A C 1
ATOM 1266 O O . VAL A 1 166 ? 3.534 -13.883 9.361 1.00 41.09 166 VAL A O 1
ATOM 1269 N N . ILE A 1 167 ? 3.603 -15.181 11.196 1.00 45.59 167 ILE A N 1
ATOM 1270 C CA . ILE A 1 167 ? 2.163 -15.408 11.319 1.00 45.59 167 ILE A CA 1
ATOM 1271 C C . ILE A 1 167 ? 1.642 -14.524 12.456 1.00 45.59 167 ILE A C 1
ATOM 1273 O O . ILE A 1 167 ? 2.053 -14.674 13.608 1.00 45.59 167 ILE A O 1
ATOM 1277 N N . VAL A 1 168 ? 0.728 -13.600 12.145 1.00 46.34 168 VAL A N 1
ATOM 1278 C CA . VAL A 1 168 ? -0.028 -12.862 13.169 1.00 46.34 168 VAL A CA 1
ATOM 1279 C C . VAL A 1 168 ? -1.156 -13.771 13.637 1.00 46.34 168 VAL A C 1
ATOM 1281 O O . VAL A 1 168 ? -2.117 -13.998 12.906 1.00 46.34 168 VAL A O 1
ATOM 1284 N N . GLY A 1 169 ? -1.015 -14.333 14.835 1.00 46.50 169 GLY A N 1
ATOM 1285 C CA . GLY A 1 169 ? -2.102 -15.047 15.493 1.00 46.50 169 GLY A CA 1
ATOM 1286 C C . GLY A 1 169 ? -3.054 -14.048 16.140 1.00 46.50 169 GLY A C 1
ATOM 1287 O O . GLY A 1 169 ? -2.615 -13.222 16.935 1.00 46.50 169 GLY A O 1
ATOM 1288 N N . VAL A 1 170 ? -4.339 -14.129 15.803 1.00 47.25 170 VAL A N 1
ATOM 1289 C CA . VAL A 1 170 ? -5.409 -13.480 16.566 1.00 47.25 170 VAL A CA 1
ATOM 1290 C C . VAL A 1 170 ? -5.982 -14.542 17.494 1.00 47.25 170 VAL A C 1
ATOM 1292 O O . VAL A 1 170 ? -6.412 -15.598 17.032 1.00 47.25 170 VAL A O 1
ATOM 1295 N N . SER A 1 171 ? -5.943 -14.293 18.797 1.00 40.56 171 SER A N 1
ATOM 1296 C CA . SER A 1 171 ? -6.532 -15.168 19.810 1.00 40.56 171 SER A CA 1
ATOM 1297 C C . SER A 1 171 ? -7.598 -14.407 20.585 1.00 40.56 171 SER A C 1
ATOM 1299 O O . SER A 1 171 ? -7.343 -13.284 21.018 1.00 40.56 171 SER A O 1
ATOM 1301 N N . HIS A 1 172 ? -8.756 -15.039 20.767 1.00 34.00 172 HIS A N 1
ATOM 1302 C CA . HIS A 1 172 ? -9.780 -14.614 21.719 1.00 34.00 172 HIS A CA 1
ATOM 1303 C C . HIS A 1 172 ? -9.495 -15.277 23.070 1.00 34.00 172 HIS A C 1
ATOM 1305 O O . HIS A 1 172 ? -9.110 -16.451 23.097 1.00 34.00 172 HIS A O 1
ATOM 1311 N N . VAL A 1 173 ? -9.651 -14.525 24.159 1.00 37.75 173 VAL A N 1
ATOM 1312 C CA . VAL A 1 173 ? -9.581 -15.029 25.540 1.00 37.75 173 VAL A CA 1
ATOM 1313 C C . VAL A 1 173 ? -10.989 -15.154 26.095 1.00 37.75 173 VAL A C 1
ATOM 1315 O O . VAL A 1 173 ? -11.764 -14.191 25.916 1.00 37.75 173 VAL A O 1
#

Solvent-accessible surface area (backbone atoms only — not comparable to full-atom values): 10129 Å² total; per-residue (Å²): 133,64,62,57,55,49,26,49,73,66,42,24,55,62,77,41,92,62,104,61,92,72,54,92,72,50,49,25,59,47,74,38,49,25,36,37,33,36,76,41,81,44,76,47,79,45,68,59,66,48,76,79,49,100,90,40,68,52,63,59,74,48,81,48,75,44,80,38,83,37,86,73,49,63,36,34,39,36,32,39,51,54,31,41,35,36,46,32,100,91,49,76,47,78,43,50,30,77,46,53,77,46,73,44,58,79,44,65,30,28,28,32,56,32,33,86,88,47,95,69,58,48,32,40,37,31,81,83,45,52,19,57,60,53,50,51,51,45,56,58,34,36,69,66,78,61,67,54,57,57,53,57,93,61,56,60,63,64,90,5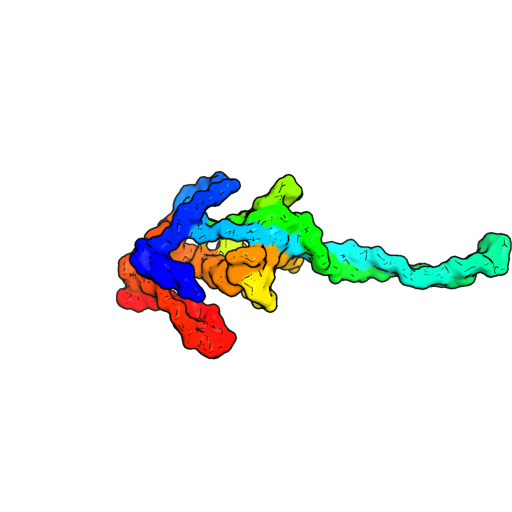7,89,49,93,92,52,92,58,86,66,84,54,85,116

pLDDT: mean 85.08, std 14.09, range [34.0, 97.38]

Mean predicted aligned error: 9.36 Å

Foldseek 3Di:
DVQQVVCQVVLFADQDDDPDPADQLKGWRDKFKKWKKWWDKDKDKDKDWDDPDDVDTDMDIDIDIDTDIDTDFTAMWTDILFWTWGDDPVDIDIDGLLQFPDKDPPDQFKIWTDGPVDPITMMMGTDPHGSVVVRVSSVVSNVVPDSHRGHDPQWGFDQDDDPPDRDGDTDGD

Sequence (173 aa):
MCYFRQVDNSRAFPDVPLPLNMQAGEFGVIETGATLYGYRKQSYHVGGAVRVARGVYVGGGQRISVDALTSLADGALNLTNKRAVFLSPQKTISVKLSDVLFLEAIDRSTMAPHTGKRAAPLIFSTADCDAGLLALLIKLFSAGIFDSRFLPDDLRIEPKKVLEEVIVGVSHV